Protein AF-A0A7X7UN34-F1 (afdb_monomer_lite)

Sequence (152 aa):
MRLRNLLLIMGILVIALFESKGEGTKQIMPTSGSNGELQLMPSFSQFALFDCPESDRLYIHIKTVGEKICFGFGERRDNNGSTIANVQYRLRRPDGTIVMGPASLPTSGAGWINTYDQATIGPNNLSGNSGGYTPLTHTATMVGDYYLEFNF

Structure (mmCIF, N/CA/C/O backbone):
data_AF-A0A7X7UN34-F1
#
_entry.id   AF-A0A7X7UN34-F1
#
loop_
_atom_site.group_PDB
_atom_site.id
_atom_site.type_symbol
_atom_site.label_atom_id
_atom_site.label_alt_id
_atom_site.label_comp_id
_atom_site.label_asym_id
_atom_site.label_entity_id
_atom_site.label_seq_id
_atom_site.pdbx_PDB_ins_code
_atom_site.Cartn_x
_atom_site.Cartn_y
_atom_site.Cartn_z
_atom_site.occupancy
_atom_site.B_iso_or_equiv
_atom_site.auth_seq_id
_atom_site.auth_comp_id
_atom_site.auth_asym_id
_atom_site.auth_atom_id
_atom_site.pdbx_PDB_model_num
ATOM 1 N N . MET A 1 1 ? -22.203 40.184 22.339 1.00 60.56 1 MET A N 1
ATOM 2 C CA . MET A 1 1 ? -21.135 39.182 22.569 1.00 60.56 1 MET A CA 1
ATOM 3 C C . MET A 1 1 ? -19.976 39.872 23.284 1.00 60.56 1 MET A C 1
ATOM 5 O O . MET A 1 1 ? -19.603 40.955 22.861 1.00 60.56 1 MET A O 1
ATOM 9 N N . ARG A 1 2 ? -19.477 39.345 24.414 1.00 78.44 2 ARG A N 1
ATOM 10 C CA . ARG A 1 2 ? -18.404 40.010 25.191 1.00 78.44 2 ARG A CA 1
ATOM 11 C C . ARG A 1 2 ? -17.060 39.883 24.458 1.00 78.44 2 ARG A C 1
ATOM 13 O O . ARG A 1 2 ? -16.812 38.832 23.879 1.00 78.44 2 ARG A O 1
ATOM 20 N N . LEU A 1 3 ? -16.189 40.897 24.533 1.00 76.81 3 LEU A N 1
ATOM 21 C CA . LEU A 1 3 ? -14.859 40.930 23.885 1.00 76.81 3 LEU A CA 1
ATOM 22 C C . LEU A 1 3 ? -14.032 39.655 24.143 1.00 76.81 3 LEU A C 1
ATOM 24 O O . LEU A 1 3 ? -13.414 39.110 23.236 1.00 76.81 3 LEU A O 1
ATOM 28 N N . ARG A 1 4 ? -14.126 39.106 25.359 1.00 80.50 4 ARG A N 1
ATOM 29 C CA . ARG A 1 4 ? -13.528 37.818 25.743 1.00 80.50 4 ARG A CA 1
ATOM 30 C C . ARG A 1 4 ? -13.980 36.640 24.869 1.00 80.50 4 ARG A C 1
ATOM 32 O O . ARG A 1 4 ? -13.168 35.794 24.522 1.00 80.50 4 ARG A O 1
ATOM 39 N N . ASN A 1 5 ? -15.259 36.586 24.504 1.00 78.75 5 ASN A N 1
ATOM 40 C CA . ASN A 1 5 ? -15.806 35.517 23.668 1.00 78.75 5 ASN A CA 1
ATOM 41 C C . ASN A 1 5 ? -15.354 35.677 22.207 1.00 78.75 5 ASN A C 1
ATOM 43 O O . ASN A 1 5 ? -15.202 34.681 21.513 1.00 78.75 5 ASN A O 1
ATOM 47 N N . LEU A 1 6 ? -15.113 36.912 21.751 1.00 76.50 6 LEU A N 1
ATOM 48 C CA . LEU A 1 6 ? -14.582 37.188 20.413 1.00 76.50 6 LEU A CA 1
ATOM 49 C C . LEU A 1 6 ? -13.123 36.727 20.291 1.00 76.50 6 LEU A C 1
ATOM 51 O O . LEU A 1 6 ? -12.778 36.049 19.332 1.00 76.50 6 LEU A O 1
ATOM 55 N N . LEU A 1 7 ? -12.302 37.012 21.306 1.00 82.06 7 LEU A N 1
ATOM 56 C CA . LEU A 1 7 ? -10.903 36.572 21.368 1.00 82.06 7 LEU A CA 1
ATOM 57 C C . LEU A 1 7 ? -10.771 35.040 21.421 1.00 82.06 7 LEU A C 1
ATOM 59 O O . LEU A 1 7 ? -9.908 34.477 20.756 1.00 82.06 7 LEU A O 1
ATOM 63 N N . LEU A 1 8 ? -11.662 34.362 22.153 1.00 78.00 8 LEU A N 1
ATOM 64 C CA . LEU A 1 8 ? -11.721 32.895 22.207 1.00 78.00 8 LEU A CA 1
ATOM 65 C C . LEU A 1 8 ? -12.083 32.267 20.854 1.00 78.00 8 LEU A C 1
ATOM 67 O O . LEU A 1 8 ? -11.424 31.323 20.428 1.00 78.00 8 LEU A O 1
ATOM 71 N N . ILE A 1 9 ? -13.091 32.803 20.157 1.00 81.81 9 ILE A N 1
ATOM 72 C CA . ILE A 1 9 ? -13.477 32.308 18.825 1.00 81.81 9 ILE A CA 1
ATOM 73 C C . ILE A 1 9 ? -12.363 32.562 17.806 1.00 81.81 9 ILE A C 1
ATOM 75 O O . ILE A 1 9 ? -12.066 31.686 16.999 1.00 81.81 9 ILE A O 1
ATOM 79 N N . MET A 1 10 ? -11.703 33.721 17.875 1.00 79.75 10 MET A N 1
ATOM 80 C CA . MET A 1 10 ? -10.584 34.046 16.990 1.00 79.75 10 MET A CA 1
ATOM 81 C C . MET A 1 10 ? -9.388 33.109 17.222 1.00 79.75 10 MET A C 1
ATOM 83 O O . MET A 1 10 ? -8.788 32.645 16.259 1.00 79.75 10 MET A O 1
ATOM 87 N N . GLY A 1 11 ? -9.095 32.755 18.479 1.00 77.31 11 GLY A N 1
ATOM 88 C CA . GLY A 1 11 ? -8.064 31.767 18.812 1.00 77.31 11 GLY A CA 1
ATOM 89 C C . GLY A 1 11 ? -8.366 30.367 18.264 1.00 77.31 11 GLY A C 1
ATOM 90 O O . GLY A 1 11 ? -7.478 29.724 17.712 1.00 77.31 11 GLY A O 1
ATOM 91 N N . ILE A 1 12 ? -9.623 29.917 18.343 1.00 75.88 12 ILE A N 1
ATOM 92 C CA . ILE A 1 12 ? -10.051 28.618 17.792 1.00 75.88 12 ILE A CA 1
ATOM 93 C C . ILE A 1 12 ? -9.983 28.617 16.256 1.00 75.88 12 ILE A C 1
ATOM 95 O O . ILE A 1 12 ? -9.537 27.631 15.672 1.00 75.88 12 ILE A O 1
ATOM 99 N N . LEU A 1 13 ? -10.358 29.723 15.598 1.00 75.50 13 LEU A N 1
ATOM 100 C CA . LEU A 1 13 ? -10.255 29.847 14.139 1.00 75.50 13 LEU A CA 1
ATOM 101 C C . LEU A 1 13 ? -8.802 29.781 13.655 1.00 75.50 13 LEU A C 1
ATOM 103 O O . LEU A 1 13 ? -8.540 29.136 12.650 1.00 75.50 13 LEU A O 1
ATOM 107 N N . VAL A 1 14 ? -7.863 30.411 14.368 1.00 75.88 14 VAL A N 1
ATOM 108 C CA . VAL A 1 14 ? -6.435 30.393 14.002 1.00 75.88 14 VAL A CA 1
ATOM 109 C C . VAL A 1 14 ? -5.843 28.988 14.123 1.00 75.88 14 VAL A C 1
ATOM 111 O O . VAL A 1 14 ? -5.058 28.583 13.272 1.00 75.88 14 VAL A O 1
ATOM 114 N N . ILE A 1 15 ? -6.250 28.213 15.132 1.00 66.69 15 ILE A N 1
ATOM 115 C CA . ILE A 1 15 ? -5.790 26.826 15.304 1.00 66.69 15 ILE A CA 1
ATOM 116 C C . ILE A 1 15 ? -6.349 25.917 14.196 1.00 66.69 15 ILE A C 1
ATOM 118 O O . ILE A 1 15 ? -5.651 25.020 13.732 1.00 66.69 15 ILE A O 1
ATOM 122 N N . ALA A 1 16 ? -7.567 26.185 13.714 1.00 64.56 16 ALA A N 1
ATOM 123 C CA . ALA A 1 16 ? -8.185 25.443 12.614 1.00 64.56 16 ALA A CA 1
ATOM 124 C C . ALA A 1 16 ? -7.538 25.691 11.233 1.0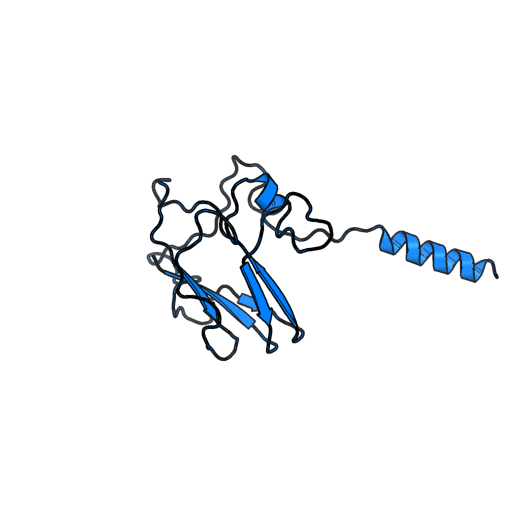0 64.56 16 ALA A C 1
ATOM 126 O O . ALA A 1 16 ? -7.865 24.983 10.285 1.00 64.56 16 ALA A O 1
ATOM 127 N N . LEU A 1 17 ? -6.632 26.672 11.106 1.00 63.84 17 LEU A N 1
ATOM 128 C CA . LEU A 1 17 ? -5.911 26.966 9.859 1.00 63.84 17 LEU A CA 1
ATOM 129 C C . LEU A 1 17 ? -4.612 26.161 9.696 1.00 63.84 17 LEU A C 1
ATOM 131 O O . LEU A 1 17 ? -4.011 26.193 8.623 1.00 63.84 17 LEU A O 1
ATOM 135 N N . PHE A 1 18 ? -4.152 25.455 10.733 1.00 58.38 18 PHE A N 1
ATOM 136 C CA . PHE A 1 18 ? -2.963 24.616 10.621 1.00 58.38 18 PHE A CA 1
ATOM 137 C C . PHE A 1 18 ? -3.334 23.262 10.014 1.00 58.38 18 PHE A C 1
ATOM 139 O O . PHE A 1 18 ? -3.876 22.384 10.684 1.00 58.38 18 PHE A O 1
ATOM 146 N N . GLU A 1 19 ? -3.014 23.083 8.733 1.00 59.66 19 GLU A N 1
ATOM 147 C CA . GLU A 1 19 ? -3.077 21.775 8.087 1.00 59.66 19 GLU A CA 1
ATOM 148 C C . GLU A 1 19 ? -2.019 20.847 8.702 1.00 59.66 19 GLU A C 1
ATOM 150 O O . GLU A 1 19 ? -0.813 21.064 8.559 1.00 59.66 19 GLU A O 1
ATOM 155 N N . SER A 1 20 ? -2.465 19.789 9.383 1.00 58.78 20 SER A N 1
ATOM 156 C CA . SER A 1 20 ? -1.601 18.657 9.714 1.00 58.78 20 SER A CA 1
ATOM 157 C C . SER A 1 20 ? -1.190 17.982 8.406 1.00 58.78 20 SER A C 1
ATOM 159 O O . SER A 1 20 ? -2.031 17.447 7.684 1.00 58.78 20 SER A O 1
ATOM 161 N N . LYS A 1 21 ? 0.102 18.037 8.073 1.00 62.81 21 LYS A N 1
ATOM 162 C CA . LYS A 1 21 ? 0.648 17.305 6.929 1.00 62.81 21 LYS A CA 1
ATOM 163 C C . LYS A 1 21 ? 1.109 15.940 7.410 1.00 62.81 21 LYS A C 1
ATOM 165 O O . LYS A 1 21 ? 1.943 15.860 8.307 1.00 62.81 21 LYS A O 1
ATOM 170 N N . GLY A 1 22 ? 0.570 14.882 6.812 1.00 60.53 22 GLY A N 1
ATOM 171 C CA . GLY A 1 22 ? 1.112 13.541 6.994 1.00 60.53 22 GLY A CA 1
ATOM 172 C C . GLY A 1 22 ? 2.553 13.460 6.483 1.00 60.53 22 GLY A C 1
ATOM 173 O O . GLY A 1 22 ? 2.919 14.127 5.508 1.00 60.53 22 GLY A O 1
ATOM 174 N N . GLU A 1 23 ? 3.371 12.649 7.145 1.00 66.88 23 GLU A N 1
ATOM 175 C CA . GLU A 1 23 ? 4.667 12.229 6.619 1.00 66.88 23 GLU A CA 1
ATOM 176 C C . GLU A 1 23 ? 4.479 11.057 5.647 1.00 66.88 23 GLU A C 1
ATOM 178 O O . GLU A 1 23 ? 3.565 10.248 5.802 1.00 66.88 23 GLU A O 1
ATOM 183 N N . GLY A 1 24 ? 5.298 10.986 4.600 1.00 75.19 24 GLY A N 1
ATOM 184 C CA . GLY A 1 24 ? 5.158 9.974 3.560 1.00 75.19 24 GLY A CA 1
ATOM 185 C C . GLY A 1 24 ? 6.118 10.198 2.398 1.00 75.19 24 GLY A C 1
ATOM 186 O O . GLY A 1 24 ? 7.272 10.585 2.586 1.00 75.19 24 GLY A O 1
ATOM 187 N N . THR A 1 25 ? 5.643 9.964 1.173 1.00 80.75 25 THR A N 1
ATOM 188 C CA . THR A 1 25 ? 6.471 9.999 -0.043 1.00 80.75 25 THR A CA 1
ATOM 189 C C . THR A 1 25 ? 7.284 11.286 -0.183 1.00 80.75 25 THR A C 1
ATOM 191 O O . THR A 1 25 ? 8.441 11.208 -0.562 1.00 80.75 25 THR A O 1
ATOM 194 N N . LYS A 1 26 ? 6.746 12.453 0.199 1.00 82.81 26 LYS A N 1
ATOM 195 C CA . LYS A 1 26 ? 7.468 13.738 0.108 1.00 82.81 26 LYS A CA 1
ATOM 196 C C . LYS A 1 26 ? 8.727 13.805 0.984 1.00 82.81 26 LYS A C 1
ATOM 198 O O . LYS A 1 26 ? 9.639 14.560 0.665 1.00 82.81 26 LYS A O 1
ATOM 203 N N . GLN A 1 27 ? 8.769 13.065 2.089 1.00 85.50 27 GLN A N 1
ATOM 204 C CA . GLN A 1 27 ? 9.893 13.044 3.024 1.00 85.50 27 GLN A CA 1
ATOM 205 C C . GLN A 1 27 ? 10.926 11.980 2.631 1.00 85.50 27 GLN A C 1
ATOM 207 O O . GLN A 1 27 ? 12.122 12.228 2.740 1.00 85.50 27 GLN A O 1
ATOM 212 N N . ILE A 1 28 ? 10.468 10.816 2.156 1.00 84.12 28 ILE A N 1
ATOM 213 C CA . ILE A 1 28 ? 11.330 9.663 1.832 1.00 84.12 28 ILE A CA 1
ATOM 214 C C . ILE A 1 28 ? 11.856 9.733 0.388 1.00 84.12 28 ILE A C 1
ATOM 216 O O . ILE A 1 28 ? 12.991 9.354 0.113 1.00 84.12 28 ILE A O 1
ATOM 220 N N . MET A 1 29 ? 11.050 10.255 -0.534 1.00 88.88 29 MET A N 1
ATOM 221 C CA . MET A 1 29 ? 11.366 10.432 -1.950 1.00 88.88 29 MET A CA 1
ATOM 222 C C . MET A 1 29 ? 11.055 11.889 -2.351 1.00 88.88 29 MET A C 1
ATOM 224 O O . MET A 1 29 ? 10.010 12.139 -2.937 1.00 88.88 29 MET A O 1
ATOM 228 N N . PRO A 1 30 ? 11.911 12.881 -2.027 1.00 87.50 30 PRO A N 1
ATOM 229 C CA . PRO A 1 30 ? 11.579 14.310 -2.175 1.00 87.50 30 PRO A CA 1
ATOM 230 C C . PRO A 1 30 ? 11.290 14.781 -3.606 1.00 87.50 30 PRO A C 1
ATOM 232 O O . PRO A 1 30 ? 10.622 15.798 -3.817 1.00 87.50 30 PRO A O 1
ATOM 235 N N . THR A 1 31 ? 11.803 14.059 -4.597 1.00 89.44 31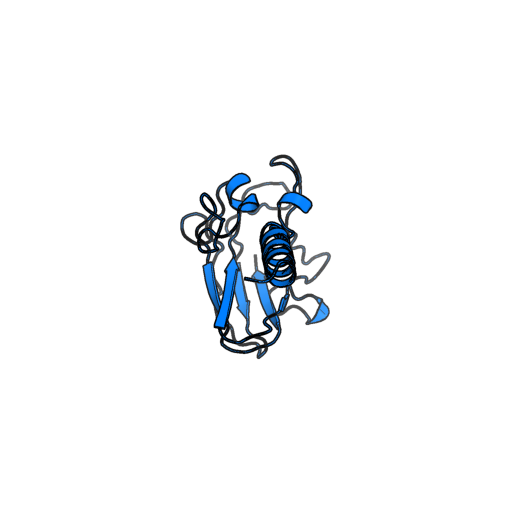 THR A N 1
ATOM 236 C CA . THR A 1 31 ? 11.575 14.306 -6.023 1.00 89.44 31 THR A CA 1
ATOM 237 C C . THR A 1 31 ? 11.307 12.989 -6.741 1.00 89.44 31 THR A C 1
ATOM 239 O O . THR A 1 31 ? 11.700 11.930 -6.256 1.00 89.44 31 THR A O 1
ATOM 242 N N . SER A 1 32 ? 10.735 13.046 -7.946 1.00 87.44 32 SER A N 1
ATOM 243 C CA . SER A 1 32 ? 10.540 11.860 -8.795 1.00 87.44 32 SER A CA 1
ATOM 244 C C . SER A 1 32 ? 11.841 11.156 -9.210 1.00 87.44 32 SER A C 1
ATOM 246 O O . SER A 1 3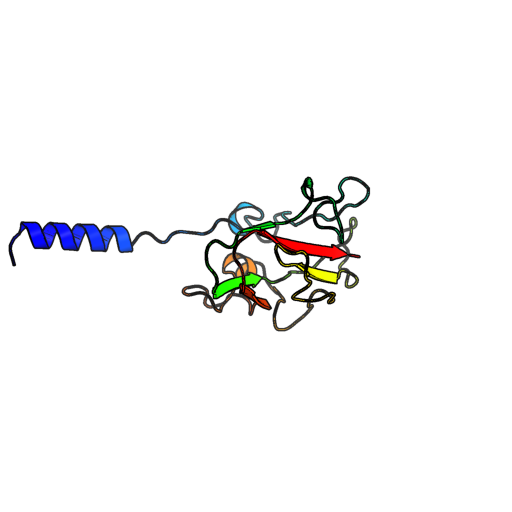2 ? 11.788 10.025 -9.679 1.00 87.44 32 SER A O 1
ATOM 248 N N . GLY A 1 33 ? 12.998 11.811 -9.056 1.00 86.44 33 GLY A N 1
ATOM 249 C CA . GLY A 1 33 ? 14.322 11.228 -9.298 1.00 86.44 33 GLY A CA 1
ATOM 250 C C . GLY A 1 33 ? 15.026 10.720 -8.036 1.00 86.44 33 GLY A C 1
ATOM 251 O O . GLY A 1 33 ? 16.185 10.321 -8.112 1.00 86.44 33 GLY A O 1
ATOM 252 N N . SER A 1 34 ? 14.377 10.787 -6.872 1.00 87.56 34 SER A N 1
ATOM 253 C CA . SER A 1 34 ? 14.916 10.241 -5.624 1.00 87.56 34 SER A CA 1
ATOM 254 C C . SER A 1 34 ? 14.641 8.735 -5.541 1.00 87.56 34 SER A C 1
ATOM 256 O O . SER A 1 34 ? 13.625 8.263 -6.039 1.00 87.56 34 SER A O 1
ATOM 258 N N . ASN A 1 35 ? 15.521 7.984 -4.877 1.00 81.00 35 ASN A N 1
ATOM 259 C CA . ASN A 1 35 ? 15.391 6.532 -4.725 1.00 81.00 35 ASN A CA 1
ATOM 260 C C . ASN A 1 35 ? 14.903 6.211 -3.307 1.00 81.00 35 ASN A C 1
ATOM 262 O O . ASN A 1 35 ? 15.711 6.019 -2.400 1.00 81.00 35 ASN A O 1
ATOM 266 N N . GLY A 1 36 ? 13.582 6.218 -3.115 1.00 85.44 36 GLY A N 1
ATOM 267 C CA . GLY A 1 36 ? 12.931 5.921 -1.837 1.00 85.44 36 GLY A CA 1
ATOM 268 C C . GLY A 1 36 ? 11.782 4.939 -2.032 1.00 85.44 36 GLY A C 1
ATOM 269 O O . GLY A 1 36 ? 10.670 5.347 -2.358 1.00 85.44 36 GLY A O 1
ATOM 270 N N . GLU A 1 37 ? 12.055 3.651 -1.837 1.00 87.38 37 GLU A N 1
ATOM 271 C CA . GLU A 1 37 ? 11.104 2.558 -2.066 1.00 87.38 37 GLU A CA 1
ATOM 272 C C . GLU A 1 37 ? 11.112 1.571 -0.887 1.00 87.38 37 GLU A C 1
ATOM 274 O O . GLU A 1 37 ? 12.104 1.440 -0.167 1.00 87.38 37 GLU A O 1
ATOM 279 N N . LEU A 1 38 ? 9.995 0.863 -0.689 1.00 90.69 38 LEU A N 1
ATOM 280 C CA . LEU A 1 38 ? 9.936 -0.268 0.236 1.00 90.69 38 LEU A CA 1
ATOM 281 C C . LEU A 1 38 ? 10.741 -1.428 -0.360 1.00 90.69 38 LEU A C 1
ATOM 283 O O . LEU A 1 38 ? 10.393 -1.933 -1.426 1.00 90.69 38 LEU A O 1
ATOM 287 N N . GLN A 1 39 ? 11.788 -1.874 0.330 1.00 91.56 39 GLN A N 1
ATOM 288 C CA . GLN A 1 39 ? 12.608 -2.987 -0.135 1.00 91.56 39 GLN A CA 1
ATOM 289 C C . GLN A 1 39 ? 12.147 -4.309 0.484 1.00 91.56 39 GLN A C 1
ATOM 291 O O . GLN A 1 39 ? 12.040 -4.429 1.703 1.00 91.56 39 GLN A O 1
ATOM 296 N N . LEU A 1 40 ? 11.951 -5.321 -0.362 1.00 93.25 40 LEU A N 1
ATOM 297 C CA . LEU A 1 40 ? 11.742 -6.706 0.055 1.00 93.25 40 LEU A CA 1
ATOM 298 C C . LEU A 1 40 ? 12.980 -7.522 -0.336 1.00 93.25 40 LEU A C 1
ATOM 300 O O . LEU A 1 40 ? 13.280 -7.669 -1.520 1.00 93.25 40 LEU A O 1
ATOM 304 N N . MET A 1 41 ? 13.729 -8.025 0.648 1.00 92.38 41 MET A N 1
ATOM 305 C CA . MET A 1 41 ? 15.002 -8.720 0.411 1.00 92.38 41 MET A CA 1
ATOM 306 C C . MET A 1 41 ? 15.187 -9.894 1.388 1.00 92.38 41 MET A C 1
ATOM 308 O O . MET A 1 41 ? 15.856 -9.734 2.410 1.00 92.38 41 MET A O 1
ATOM 312 N N . PRO A 1 42 ? 14.647 -11.089 1.067 1.00 91.12 42 PRO A N 1
ATOM 313 C CA . PRO A 1 42 ? 14.695 -12.275 1.925 1.00 91.12 42 PRO A CA 1
ATOM 314 C C . PRO A 1 42 ? 16.107 -12.718 2.327 1.00 91.12 42 PRO A C 1
ATOM 316 O O . PRO A 1 42 ? 16.279 -13.350 3.363 1.00 91.12 42 PRO A O 1
ATOM 319 N N . SER A 1 43 ? 17.127 -12.382 1.528 1.00 93.00 43 SER A N 1
ATOM 320 C CA . SER A 1 43 ? 18.536 -12.658 1.841 1.00 93.00 43 SER A CA 1
ATOM 321 C C . SER A 1 43 ? 19.115 -11.771 2.949 1.00 93.00 43 SER A C 1
ATOM 323 O O . SER A 1 43 ? 20.216 -12.040 3.420 1.00 93.00 43 SER A O 1
ATOM 325 N N . PHE A 1 44 ? 18.409 -10.709 3.341 1.00 91.50 44 PHE A N 1
ATOM 326 C CA . PHE A 1 44 ? 18.838 -9.744 4.354 1.00 91.50 44 PHE A CA 1
ATOM 327 C C . PHE A 1 44 ? 17.844 -9.627 5.512 1.00 91.50 44 PHE A C 1
ATOM 329 O O . PHE A 1 44 ? 18.254 -9.518 6.663 1.00 91.50 44 PHE A O 1
ATOM 336 N N . SER A 1 45 ? 16.542 -9.653 5.223 1.00 94.75 45 SER A N 1
ATOM 337 C CA . SER A 1 45 ? 15.482 -9.509 6.219 1.00 94.75 45 SER A CA 1
ATOM 338 C C . SER A 1 45 ? 14.214 -10.241 5.781 1.00 94.75 45 SER A C 1
ATOM 340 O O . SER A 1 45 ? 13.936 -10.367 4.588 1.00 94.75 45 SER A O 1
ATOM 342 N N . GLN A 1 46 ? 13.418 -10.696 6.751 1.00 96.88 46 GLN A N 1
ATOM 343 C CA . GLN A 1 46 ? 12.079 -11.233 6.502 1.00 96.88 46 GLN A CA 1
ATOM 344 C C . GLN A 1 46 ? 11.014 -10.123 6.473 1.00 96.88 46 GLN A C 1
ATOM 346 O O . GLN A 1 46 ? 9.823 -10.426 6.428 1.00 96.88 46 GLN A O 1
ATOM 351 N N . PHE A 1 47 ? 11.427 -8.849 6.504 1.00 97.81 47 PHE A N 1
ATOM 352 C CA . PHE A 1 47 ? 10.534 -7.707 6.641 1.00 97.81 47 PHE A CA 1
ATOM 353 C C . PHE A 1 47 ? 9.379 -7.726 5.636 1.00 97.81 47 PHE A C 1
ATOM 355 O O . PHE A 1 47 ? 9.580 -7.775 4.422 1.00 97.81 47 PHE A O 1
ATOM 362 N N . ALA A 1 48 ? 8.164 -7.677 6.183 1.00 97.94 48 ALA A N 1
ATOM 363 C CA . ALA A 1 48 ? 6.890 -7.672 5.482 1.00 97.94 48 ALA A CA 1
ATOM 364 C C . ALA A 1 48 ? 6.681 -8.845 4.509 1.00 97.94 48 ALA A C 1
ATOM 366 O O . ALA A 1 48 ? 5.803 -8.763 3.653 1.00 97.94 48 ALA A O 1
ATOM 367 N N . LEU A 1 49 ? 7.438 -9.940 4.614 1.00 98.25 49 LEU A N 1
ATOM 368 C CA . LEU A 1 49 ? 7.167 -11.145 3.831 1.00 98.25 49 LEU A CA 1
ATOM 369 C C . LEU A 1 49 ? 5.968 -11.908 4.403 1.00 98.25 49 LEU A C 1
ATOM 371 O O . LEU A 1 49 ? 5.625 -11.769 5.579 1.00 98.25 49 LEU A O 1
ATOM 375 N N . PHE A 1 50 ? 5.332 -12.732 3.571 1.00 98.06 50 PHE A N 1
ATOM 376 C CA . PHE A 1 50 ? 4.280 -13.639 4.028 1.00 98.06 50 PHE A CA 1
ATOM 377 C C . PHE A 1 50 ? 4.781 -14.499 5.191 1.00 98.06 50 PHE A C 1
ATOM 379 O O . PHE A 1 50 ? 5.792 -15.188 5.078 1.00 98.06 50 PHE A O 1
ATOM 386 N N . ASP A 1 51 ? 4.027 -14.465 6.290 1.00 97.19 51 ASP A N 1
ATOM 387 C CA . ASP A 1 51 ? 4.237 -15.276 7.489 1.00 97.19 51 ASP A CA 1
ATOM 388 C C . ASP A 1 51 ? 5.576 -14.980 8.192 1.00 97.19 51 ASP A C 1
ATOM 390 O O . ASP A 1 51 ? 6.097 -15.811 8.937 1.00 97.19 51 ASP A O 1
ATOM 394 N N . CYS A 1 52 ? 6.113 -13.769 7.992 1.00 97.62 52 CYS A N 1
ATOM 395 C CA . CYS A 1 52 ? 7.298 -13.298 8.698 1.00 97.62 52 CYS A CA 1
ATOM 396 C C . CYS A 1 52 ? 7.084 -13.229 10.229 1.00 97.62 52 CYS A C 1
ATOM 398 O O . CYS A 1 52 ? 5.946 -13.093 10.709 1.00 97.62 52 CYS A O 1
ATOM 400 N N . PRO A 1 53 ? 8.174 -13.307 11.021 1.00 97.19 53 PRO A N 1
ATOM 401 C CA . PRO A 1 53 ? 8.116 -13.127 12.470 1.00 97.19 53 PRO A CA 1
ATOM 402 C C . PRO A 1 53 ? 7.480 -11.793 12.868 1.00 97.19 53 PRO A C 1
ATOM 404 O O . PRO A 1 53 ? 7.542 -10.812 12.133 1.00 97.19 53 PRO A O 1
ATOM 407 N N . GLU A 1 54 ? 6.913 -11.721 14.073 1.00 97.19 54 GLU A N 1
ATOM 408 C CA . GLU A 1 54 ? 6.188 -10.525 14.531 1.00 97.19 54 GLU A CA 1
ATOM 409 C C . GLU A 1 54 ? 7.045 -9.254 14.558 1.00 97.19 54 GLU A C 1
ATOM 411 O O . GLU A 1 54 ? 6.516 -8.160 14.367 1.00 97.19 54 GLU A O 1
ATOM 416 N N . SER A 1 55 ? 8.356 -9.394 14.777 1.00 96.75 55 SER A N 1
ATOM 417 C CA . SER A 1 55 ? 9.329 -8.295 14.762 1.00 96.75 55 SER A CA 1
ATOM 418 C C . SER A 1 55 ? 9.522 -7.668 13.382 1.00 96.75 55 SER A C 1
ATOM 420 O O . SER A 1 55 ? 9.985 -6.535 13.289 1.00 96.75 55 SER A O 1
ATOM 422 N N . ASP A 1 56 ? 9.157 -8.396 12.327 1.00 97.56 56 ASP A N 1
ATOM 423 C CA . ASP A 1 56 ? 9.475 -8.077 10.939 1.00 97.56 56 ASP A CA 1
ATOM 424 C C . ASP A 1 56 ? 8.212 -7.657 10.164 1.00 97.56 56 ASP A C 1
ATOM 426 O O . ASP A 1 56 ? 8.254 -7.439 8.957 1.00 97.56 56 ASP A O 1
ATOM 430 N N . ARG A 1 57 ? 7.062 -7.513 10.831 1.00 98.31 57 ARG A N 1
ATOM 431 C CA . ARG A 1 57 ? 5.802 -7.137 10.177 1.00 98.31 57 ARG A CA 1
ATOM 432 C C . ARG A 1 57 ? 5.730 -5.634 9.890 1.00 98.31 57 ARG A C 1
ATOM 434 O O . ARG A 1 57 ? 6.116 -4.800 10.706 1.00 98.31 57 ARG A O 1
ATOM 441 N N . LEU A 1 58 ? 5.131 -5.283 8.750 1.00 97.88 58 LEU A N 1
ATOM 442 C CA . LEU A 1 58 ? 4.724 -3.912 8.441 1.00 97.88 58 LEU A CA 1
ATOM 443 C C . LEU A 1 58 ? 3.346 -3.634 9.053 1.00 97.88 58 LEU A C 1
ATOM 445 O O . LEU A 1 58 ? 2.315 -3.965 8.461 1.00 97.88 58 LEU A O 1
ATOM 449 N N . TYR A 1 59 ? 3.337 -3.043 10.247 1.00 98.31 59 TYR A N 1
ATOM 450 C CA . TYR A 1 59 ? 2.116 -2.780 11.006 1.00 98.31 59 TYR A CA 1
ATOM 451 C C . TYR A 1 59 ? 1.378 -1.503 10.586 1.00 98.31 59 TYR A C 1
ATOM 453 O O . TYR A 1 59 ? 1.970 -0.493 10.208 1.00 98.31 59 TYR A O 1
ATOM 461 N N . ILE A 1 60 ? 0.056 -1.552 10.733 1.00 98.12 60 ILE A N 1
ATOM 462 C CA . ILE A 1 60 ? -0.888 -0.446 10.602 1.00 98.12 60 ILE A CA 1
ATOM 463 C C . ILE A 1 60 ? -1.751 -0.456 11.864 1.00 98.12 60 ILE A C 1
ATOM 465 O O . ILE A 1 60 ? -2.608 -1.326 12.037 1.00 98.12 60 ILE A O 1
ATOM 469 N N . HIS A 1 61 ? -1.509 0.505 12.750 1.00 98.06 61 HIS A N 1
ATOM 470 C CA . HIS A 1 61 ? -2.202 0.579 14.031 1.00 98.06 61 HIS A CA 1
ATOM 471 C C . HIS A 1 61 ? -3.601 1.182 13.880 1.00 98.06 61 HIS A C 1
ATOM 473 O O . HIS A 1 61 ? -3.742 2.314 13.413 1.00 98.06 61 HIS A O 1
ATOM 479 N N . ILE A 1 62 ? -4.621 0.444 14.322 1.00 98.19 62 ILE A N 1
ATOM 480 C CA . ILE A 1 62 ? -6.014 0.894 14.360 1.00 98.19 62 ILE A CA 1
ATOM 481 C C . ILE A 1 62 ? -6.432 1.147 15.801 1.00 98.19 62 ILE A C 1
ATOM 483 O O . ILE A 1 62 ? -6.475 0.228 16.628 1.00 98.19 62 ILE A O 1
ATOM 487 N N . LYS A 1 63 ? -6.818 2.391 16.084 1.00 97.75 63 LYS A N 1
ATOM 488 C CA . LYS A 1 63 ? -7.244 2.812 17.423 1.00 97.75 63 LYS A CA 1
ATOM 489 C C . LYS A 1 63 ? -8.744 2.637 17.628 1.00 97.75 63 LYS A C 1
ATOM 491 O O . LYS A 1 63 ? -9.178 2.338 18.740 1.00 97.75 63 LYS A O 1
ATOM 496 N N . THR A 1 64 ? -9.529 2.807 16.564 1.00 97.88 64 THR A N 1
ATOM 497 C CA . THR A 1 64 ? -10.995 2.763 16.622 1.00 97.88 64 THR A CA 1
ATOM 498 C C . THR A 1 64 ? -11.564 1.898 15.503 1.00 97.88 64 THR A C 1
ATOM 500 O O . THR A 1 64 ? -11.187 2.027 14.340 1.00 97.88 64 THR A O 1
ATOM 503 N N . VAL A 1 65 ? -12.530 1.037 15.837 1.00 98.12 65 VAL A N 1
ATOM 504 C CA . VAL A 1 65 ? -13.309 0.301 14.828 1.00 98.12 65 VAL A CA 1
ATOM 505 C C . VAL A 1 65 ? -14.000 1.290 13.886 1.00 98.12 65 VAL A C 1
ATOM 507 O O . VAL A 1 65 ? -14.572 2.283 14.331 1.00 98.12 65 VAL A O 1
ATOM 510 N N . GLY A 1 66 ? -13.961 1.006 12.5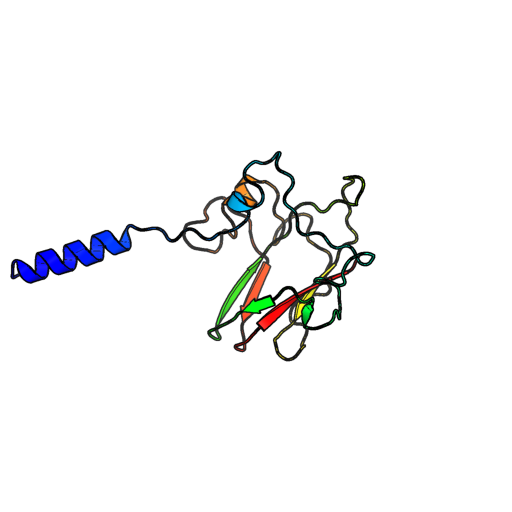85 1.00 97.56 66 GLY A N 1
ATOM 511 C CA . GLY A 1 66 ? -14.500 1.873 11.538 1.00 97.56 66 GLY A CA 1
ATOM 512 C C . GLY A 1 66 ? -13.466 2.789 10.876 1.00 97.56 66 GLY A C 1
ATOM 513 O O . GLY A 1 66 ? -13.779 3.382 9.842 1.00 97.56 66 GLY A O 1
ATOM 514 N N . GLU A 1 67 ? -12.239 2.880 11.403 1.00 97.50 67 GLU A N 1
ATOM 515 C CA . GLU A 1 67 ? -11.122 3.514 10.693 1.00 97.50 67 GLU A CA 1
ATOM 516 C C . GLU A 1 67 ? -10.900 2.842 9.327 1.00 97.50 67 GLU A C 1
ATOM 518 O O . GLU A 1 67 ? -11.081 1.631 9.162 1.00 97.50 67 GLU A O 1
ATOM 523 N N . LYS A 1 68 ? -10.535 3.638 8.317 1.00 96.12 68 LYS A N 1
ATOM 524 C CA . LYS A 1 68 ? -10.313 3.154 6.951 1.00 96.12 68 LYS A CA 1
ATOM 525 C C . LYS A 1 68 ? -8.825 3.077 6.652 1.00 96.12 68 LYS A C 1
ATOM 527 O O . LYS A 1 68 ? -8.146 4.098 6.611 1.00 96.12 68 LYS A O 1
ATOM 532 N N . ILE A 1 69 ? -8.353 1.875 6.347 1.00 97.44 69 ILE A N 1
ATOM 533 C CA . ILE A 1 69 ? -7.022 1.640 5.792 1.00 97.44 69 ILE A CA 1
ATOM 534 C C . ILE A 1 69 ? -7.115 1.894 4.285 1.00 97.44 69 ILE A C 1
ATOM 536 O O . ILE A 1 69 ? -7.772 1.126 3.580 1.00 97.44 69 ILE A O 1
ATOM 540 N N . CYS A 1 70 ? -6.486 2.968 3.803 1.00 97.06 70 CYS A N 1
ATOM 541 C CA . CYS A 1 70 ? -6.427 3.326 2.382 1.00 97.06 70 CYS A CA 1
ATOM 542 C C . CYS A 1 70 ? -4.983 3.210 1.885 1.00 97.06 70 CYS A C 1
ATOM 544 O O . CYS A 1 70 ? -4.104 3.878 2.423 1.00 97.06 70 CYS A O 1
ATOM 546 N N . PHE A 1 71 ? -4.733 2.387 0.867 1.00 96.25 71 PHE A N 1
ATOM 547 C CA . PHE A 1 71 ? -3.382 2.155 0.348 1.00 96.25 71 PHE A CA 1
ATOM 548 C C . PHE A 1 71 ? -3.376 1.906 -1.161 1.00 96.25 71 PHE A C 1
ATOM 550 O O . PHE A 1 71 ? -4.404 1.620 -1.778 1.00 96.25 71 PHE A O 1
ATOM 557 N N . GLY A 1 72 ? -2.200 2.034 -1.760 1.00 96.31 72 GLY A N 1
ATOM 558 C CA . GLY A 1 72 ? -1.946 1.759 -3.166 1.00 96.31 72 GLY A CA 1
ATOM 559 C C . GLY A 1 72 ? -0.474 1.441 -3.378 1.00 96.31 72 GLY A C 1
ATOM 560 O O . GLY A 1 72 ? 0.346 1.607 -2.475 1.00 96.31 72 GLY A O 1
ATOM 561 N N . PHE A 1 73 ? -0.154 0.981 -4.578 1.00 95.94 73 PHE A N 1
ATOM 562 C CA . PHE A 1 73 ? 1.171 0.533 -4.962 1.00 95.94 73 PHE A CA 1
ATOM 563 C C . PHE A 1 73 ? 1.581 1.210 -6.263 1.00 95.94 73 PHE A C 1
ATOM 565 O O . PHE A 1 73 ? 0.782 1.320 -7.197 1.00 95.94 73 PHE A O 1
ATOM 572 N N . GLY A 1 74 ? 2.823 1.681 -6.295 1.00 93.25 74 GLY A N 1
ATOM 573 C CA . GLY A 1 74 ? 3.458 2.151 -7.516 1.00 93.25 74 GLY A CA 1
ATOM 574 C C . GLY A 1 74 ? 4.101 1.009 -8.293 1.00 93.25 74 GLY A C 1
ATOM 575 O O . GLY A 1 74 ? 3.898 -0.178 -8.013 1.00 93.25 74 GLY A O 1
ATOM 576 N N . GLU A 1 75 ? 4.903 1.392 -9.275 1.00 91.94 75 GLU A N 1
ATOM 577 C CA . GLU A 1 75 ? 5.720 0.459 -10.032 1.00 91.94 75 GLU A CA 1
ATOM 578 C C . GLU A 1 75 ? 6.704 -0.266 -9.111 1.00 91.94 75 GLU A C 1
ATOM 580 O O . GLU A 1 75 ? 7.295 0.340 -8.221 1.00 91.94 75 GLU A O 1
ATOM 585 N N . ARG A 1 76 ? 6.852 -1.576 -9.311 1.00 92.88 76 ARG A N 1
ATOM 586 C CA . ARG A 1 76 ? 7.805 -2.396 -8.563 1.00 92.88 76 ARG A CA 1
ATOM 587 C C . ARG A 1 76 ? 8.937 -2.821 -9.480 1.00 92.88 76 ARG A C 1
ATOM 589 O O . ARG A 1 76 ? 8.701 -3.134 -10.651 1.00 92.88 76 ARG A O 1
ATOM 596 N N . ARG A 1 77 ? 10.147 -2.838 -8.936 1.00 93.00 77 ARG A N 1
ATOM 597 C CA . ARG A 1 77 ? 11.375 -3.126 -9.673 1.00 93.00 77 ARG A CA 1
ATOM 598 C C . ARG A 1 77 ? 12.143 -4.256 -9.005 1.00 93.00 77 ARG A C 1
ATOM 600 O O . ARG A 1 77 ? 12.060 -4.430 -7.791 1.00 93.00 77 ARG A O 1
ATOM 607 N N . ASP A 1 78 ? 12.867 -5.032 -9.800 1.00 92.06 78 ASP A N 1
ATOM 608 C CA . ASP A 1 78 ? 13.872 -5.950 -9.275 1.00 92.06 78 ASP A CA 1
ATOM 609 C C . ASP A 1 78 ? 15.153 -5.200 -8.863 1.00 92.06 78 ASP A C 1
ATOM 611 O O . ASP A 1 78 ? 15.286 -3.986 -9.037 1.00 92.06 78 ASP A O 1
ATOM 615 N N . ASN A 1 79 ? 16.137 -5.937 -8.341 1.00 86.75 79 ASN A N 1
ATOM 616 C CA . ASN A 1 79 ? 17.422 -5.370 -7.922 1.00 86.75 79 ASN A CA 1
ATOM 617 C C . ASN A 1 79 ? 18.246 -4.766 -9.082 1.00 86.75 79 ASN A C 1
ATOM 619 O O . ASN A 1 79 ? 19.216 -4.054 -8.839 1.00 86.75 79 ASN A O 1
ATOM 623 N N . ASN A 1 80 ? 17.877 -5.042 -10.336 1.00 89.50 80 ASN A N 1
ATOM 624 C CA . ASN A 1 80 ? 18.507 -4.477 -11.529 1.00 89.50 80 ASN A CA 1
ATOM 625 C C . ASN A 1 80 ? 17.731 -3.262 -12.074 1.00 89.50 80 ASN A C 1
ATOM 627 O O . ASN A 1 80 ? 18.102 -2.718 -13.114 1.00 89.50 80 ASN A O 1
ATOM 631 N N . GLY A 1 81 ? 16.653 -2.840 -11.403 1.00 88.31 81 GLY A N 1
ATOM 632 C CA . GLY A 1 81 ? 15.795 -1.730 -11.819 1.00 88.31 81 GLY A CA 1
ATOM 633 C C . GLY A 1 81 ? 14.754 -2.093 -12.882 1.00 88.31 81 GLY A C 1
ATOM 634 O O . GLY A 1 81 ? 14.069 -1.199 -13.378 1.00 88.31 81 GLY A O 1
ATOM 635 N N . SER A 1 82 ? 14.609 -3.373 -13.235 1.00 93.06 82 SER A N 1
ATOM 636 C CA . SER A 1 82 ? 13.624 -3.824 -14.223 1.00 93.06 82 SER A CA 1
ATOM 637 C C . SER A 1 82 ? 12.239 -3.917 -13.602 1.00 93.06 82 SER A C 1
ATOM 639 O O . SER A 1 82 ? 12.082 -4.464 -12.513 1.00 93.06 82 SER A O 1
ATOM 641 N N . THR A 1 83 ? 11.222 -3.427 -14.307 1.00 92.44 83 THR A N 1
ATOM 642 C CA . THR A 1 83 ? 9.826 -3.543 -13.875 1.00 92.44 83 THR A CA 1
ATOM 643 C C . THR A 1 83 ? 9.402 -5.006 -13.776 1.00 92.44 83 THR A C 1
ATOM 645 O O . THR A 1 83 ? 9.596 -5.783 -14.712 1.00 92.44 83 THR A O 1
ATOM 648 N N . ILE A 1 84 ? 8.768 -5.374 -12.661 1.00 93.25 84 ILE A N 1
ATOM 649 C CA . ILE A 1 84 ? 8.288 -6.738 -12.407 1.00 93.25 84 ILE A CA 1
ATOM 650 C C . ILE A 1 84 ? 6.788 -6.773 -12.101 1.00 93.25 84 ILE A C 1
ATOM 652 O O . ILE A 1 84 ? 6.191 -5.791 -11.667 1.00 93.25 84 ILE A O 1
ATOM 656 N N . ALA A 1 85 ? 6.147 -7.926 -12.303 1.00 89.12 85 ALA A N 1
ATOM 657 C CA . ALA A 1 85 ? 4.705 -8.095 -12.087 1.00 89.12 85 ALA A CA 1
ATOM 658 C C . ALA A 1 85 ? 4.341 -9.174 -11.050 1.00 89.12 85 ALA A C 1
ATOM 660 O O . ALA A 1 85 ? 3.194 -9.214 -10.610 1.00 89.12 85 ALA A O 1
ATOM 661 N N . ASN A 1 86 ? 5.297 -9.997 -10.620 1.00 90.12 86 ASN A N 1
ATOM 662 C CA . ASN A 1 86 ? 5.100 -11.198 -9.796 1.00 90.12 86 ASN A CA 1
ATOM 663 C C . ASN A 1 86 ? 4.941 -10.948 -8.287 1.00 90.12 86 ASN A C 1
ATOM 665 O O . ASN A 1 86 ? 4.857 -11.907 -7.532 1.00 90.12 86 ASN A O 1
ATOM 669 N N . VAL A 1 87 ? 4.846 -9.694 -7.839 1.00 95.56 87 VAL A N 1
ATOM 670 C CA . VAL A 1 87 ? 4.638 -9.386 -6.419 1.00 95.56 87 VAL A CA 1
ATOM 671 C C . VAL A 1 87 ? 3.151 -9.481 -6.065 1.00 95.56 87 VAL A C 1
ATOM 673 O O . VAL A 1 87 ? 2.289 -8.912 -6.748 1.00 95.56 87 VAL A O 1
ATOM 676 N N . GLN A 1 88 ? 2.849 -10.176 -4.974 1.00 97.56 88 GLN A N 1
ATOM 677 C CA . GLN A 1 88 ? 1.534 -10.269 -4.349 1.00 97.56 88 GLN A CA 1
ATOM 678 C C . GLN A 1 88 ? 1.524 -9.544 -3.006 1.00 97.56 88 GLN A C 1
ATOM 680 O O . GLN A 1 88 ? 2.553 -9.461 -2.342 1.00 97.56 88 GLN A O 1
ATOM 685 N N . TYR A 1 89 ? 0.350 -9.070 -2.592 1.00 98.44 89 TYR A N 1
ATOM 686 C CA . TYR A 1 89 ? 0.108 -8.541 -1.255 1.00 98.44 89 TYR A CA 1
ATOM 687 C C . TYR A 1 89 ? -1.033 -9.291 -0.565 1.00 98.44 89 TYR A C 1
ATOM 689 O O . TYR A 1 89 ? -1.927 -9.839 -1.220 1.00 98.44 89 TYR A O 1
ATOM 697 N N . ARG A 1 90 ? -1.045 -9.254 0.767 1.00 98.69 90 ARG A N 1
ATOM 698 C CA . ARG A 1 90 ? -2.238 -9.528 1.576 1.00 98.69 90 ARG A CA 1
ATOM 699 C C . ARG A 1 90 ? -2.268 -8.624 2.803 1.00 98.69 90 ARG A C 1
ATOM 701 O O . ARG A 1 90 ? -1.225 -8.195 3.284 1.00 98.69 90 ARG A O 1
ATOM 708 N N . LEU A 1 91 ? -3.468 -8.341 3.298 1.00 98.75 91 LEU A N 1
ATOM 709 C CA . LEU A 1 91 ? -3.692 -7.619 4.549 1.00 98.75 91 LEU A CA 1
ATOM 710 C C . LEU A 1 91 ? -4.242 -8.598 5.582 1.00 98.75 91 LEU A C 1
ATOM 712 O O . LEU A 1 91 ? -5.268 -9.245 5.334 1.00 98.75 91 LEU A O 1
ATOM 716 N N . ARG A 1 92 ? -3.593 -8.673 6.742 1.00 98.62 92 ARG A N 1
ATOM 717 C CA . ARG A 1 92 ? -4.071 -9.439 7.892 1.00 98.62 92 ARG A CA 1
ATOM 718 C C . ARG A 1 92 ? -4.574 -8.529 9.003 1.00 98.62 92 ARG A C 1
ATOM 720 O O . ARG A 1 92 ? -4.127 -7.395 9.174 1.00 98.62 92 ARG A O 1
ATOM 727 N N . ARG A 1 93 ? -5.540 -9.061 9.742 1.00 97.62 93 ARG A N 1
ATOM 728 C CA . ARG A 1 93 ? -6.065 -8.503 10.987 1.00 97.62 93 ARG A CA 1
ATOM 729 C C . ARG A 1 93 ? -5.133 -8.814 12.162 1.00 97.62 93 ARG A C 1
ATOM 731 O O . ARG A 1 93 ? -4.337 -9.749 12.063 1.00 97.62 93 ARG A O 1
ATOM 738 N N . PRO A 1 94 ? -5.320 -8.127 13.302 1.00 98.25 94 PRO A N 1
ATOM 739 C CA . PRO A 1 94 ? -4.611 -8.439 14.543 1.00 98.25 94 PRO A CA 1
ATOM 740 C C . PRO A 1 94 ? -4.753 -9.899 15.002 1.00 98.25 94 PRO A C 1
ATOM 742 O O . PRO A 1 94 ? -3.831 -10.450 15.588 1.00 98.25 94 PRO A O 1
ATOM 745 N N . ASP A 1 95 ? -5.884 -10.552 14.711 1.00 97.69 95 ASP A N 1
ATOM 746 C CA . ASP A 1 95 ? -6.117 -11.973 15.025 1.00 97.69 95 ASP A CA 1
ATOM 747 C C . ASP A 1 95 ? -5.475 -12.954 14.020 1.00 97.69 95 ASP A C 1
ATOM 749 O O . ASP A 1 95 ? -5.645 -14.167 14.130 1.00 97.69 95 ASP A O 1
ATOM 753 N N . GLY A 1 96 ? -4.752 -12.438 13.024 1.00 96.94 96 GLY A N 1
ATOM 754 C CA . GLY A 1 96 ? -4.120 -13.214 11.963 1.00 96.94 96 GLY A CA 1
ATOM 755 C C . GLY A 1 96 ? -5.027 -13.524 10.772 1.00 96.94 96 GLY A C 1
ATOM 756 O O . GLY A 1 96 ? -4.536 -14.043 9.773 1.00 96.94 96 GLY A O 1
ATOM 757 N N . THR A 1 97 ? -6.317 -13.189 10.794 1.00 98.06 97 THR A N 1
ATOM 758 C CA . THR A 1 97 ? -7.218 -13.459 9.662 1.00 98.06 97 THR A CA 1
ATOM 759 C C . THR A 1 97 ? -6.843 -12.614 8.445 1.00 98.06 97 THR A C 1
ATOM 761 O O . THR A 1 97 ? -6.671 -11.399 8.552 1.00 98.06 97 THR A O 1
ATOM 764 N N . ILE A 1 98 ? -6.767 -13.232 7.265 1.00 98.44 98 ILE A N 1
ATOM 765 C CA . ILE A 1 98 ? -6.571 -12.514 5.998 1.00 98.44 98 ILE A CA 1
ATOM 766 C C . ILE A 1 98 ? -7.888 -11.831 5.608 1.00 98.44 98 ILE A C 1
ATOM 768 O O . ILE A 1 98 ? -8.912 -12.492 5.455 1.00 98.44 98 ILE A O 1
ATOM 772 N N . VAL A 1 99 ? -7.862 -10.508 5.436 1.00 98.00 99 VAL A N 1
ATOM 773 C CA . VAL A 1 99 ? -9.037 -9.692 5.058 1.00 98.00 99 VAL A CA 1
ATOM 774 C C . VAL A 1 99 ? -8.974 -9.126 3.650 1.00 98.00 99 VAL A C 1
ATOM 776 O O . VAL A 1 99 ? -9.985 -8.655 3.131 1.00 98.00 99 VAL A O 1
ATOM 779 N N . MET A 1 100 ? -7.801 -9.149 3.026 1.00 98.12 100 MET A N 1
ATOM 780 C CA . MET A 1 100 ? -7.625 -8.773 1.630 1.00 98.12 100 MET A CA 1
ATOM 781 C C . MET A 1 100 ? -6.468 -9.568 1.032 1.00 98.12 100 MET A C 1
ATOM 783 O O . MET A 1 100 ? -5.433 -9.717 1.679 1.00 98.12 100 MET A O 1
ATOM 787 N N . GLY A 1 101 ? -6.633 -10.035 -0.205 1.00 97.31 101 GLY A N 1
ATOM 788 C CA . GLY A 1 101 ? -5.655 -10.886 -0.881 1.00 97.31 101 GLY A CA 1
ATOM 789 C C . GLY A 1 101 ? -5.644 -12.338 -0.367 1.00 97.31 101 GLY A C 1
ATOM 790 O O . GLY A 1 101 ? -6.576 -12.741 0.331 1.00 97.31 101 GLY A O 1
ATOM 791 N N . PRO A 1 102 ? -4.613 -13.136 -0.708 1.00 97.44 102 PRO A N 1
ATOM 792 C CA . PRO A 1 102 ? -3.477 -12.776 -1.559 1.00 97.44 102 PRO A CA 1
ATOM 793 C C . PRO A 1 102 ? -3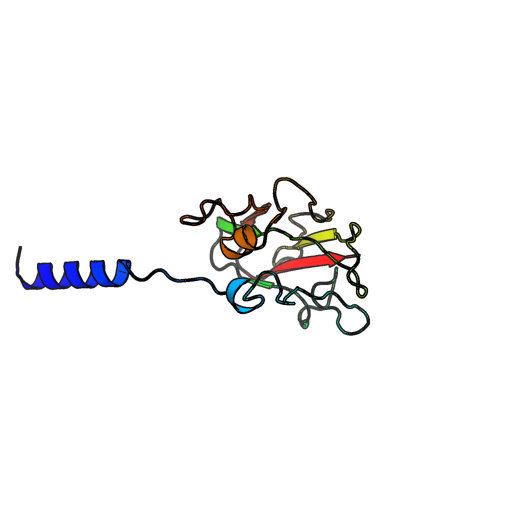.910 -12.320 -2.954 1.00 97.44 102 PRO A C 1
ATOM 795 O O . PRO A 1 102 ? -4.744 -12.959 -3.589 1.00 97.44 102 PRO A O 1
ATOM 798 N N . ALA A 1 103 ? -3.371 -11.201 -3.423 1.00 97.44 103 ALA A N 1
ATOM 799 C CA . ALA A 1 103 ? -3.655 -10.669 -4.752 1.00 97.44 103 ALA A CA 1
ATOM 800 C C . ALA A 1 103 ? -2.390 -10.062 -5.356 1.00 97.44 103 ALA A C 1
ATOM 802 O O . ALA A 1 103 ? -1.556 -9.518 -4.635 1.00 97.44 103 ALA A O 1
ATOM 803 N N . SER A 1 104 ? -2.242 -10.137 -6.679 1.00 97.00 104 SER A N 1
ATOM 804 C CA . SER A 1 104 ? -1.171 -9.424 -7.381 1.00 97.00 104 SER A CA 1
ATOM 805 C C . SER A 1 104 ? -1.299 -7.920 -7.154 1.00 97.00 104 SER A C 1
ATOM 807 O O . SER A 1 104 ? -2.411 -7.385 -7.146 1.00 97.00 104 SER A O 1
ATOM 809 N N . LEU A 1 105 ? -0.170 -7.223 -7.004 1.00 96.44 105 LEU A N 1
ATOM 810 C CA . LEU A 1 105 ? -0.193 -5.763 -6.937 1.00 96.44 105 LEU A CA 1
ATOM 811 C C . LEU A 1 105 ? -0.817 -5.206 -8.238 1.00 96.44 105 LEU A C 1
ATOM 813 O O . LEU A 1 105 ? -0.420 -5.647 -9.329 1.00 96.44 105 LEU A O 1
ATOM 817 N N . PRO A 1 106 ? -1.744 -4.232 -8.159 1.00 95.88 106 PRO A N 1
ATOM 818 C CA . PRO A 1 106 ? -2.353 -3.609 -9.331 1.00 95.88 106 PRO A CA 1
ATOM 819 C C . PRO A 1 106 ? -1.312 -2.999 -10.274 1.00 95.88 106 PRO A C 1
ATOM 821 O O . PRO A 1 106 ? -0.244 -2.573 -9.841 1.00 95.88 106 PRO A O 1
ATOM 824 N N . THR A 1 107 ? -1.635 -2.951 -11.564 1.00 95.50 107 THR A N 1
ATOM 825 C CA . THR A 1 107 ? -0.865 -2.236 -12.605 1.00 95.50 107 THR A CA 1
ATOM 826 C C . THR A 1 107 ? -1.706 -1.169 -13.312 1.00 95.50 107 THR A C 1
ATOM 828 O O . THR A 1 107 ? -1.237 -0.483 -14.213 1.00 95.50 107 THR A O 1
ATOM 831 N N . SER A 1 108 ? -2.980 -1.049 -12.930 1.00 95.69 108 SER A N 1
ATOM 832 C CA . SER A 1 108 ? -3.922 -0.025 -13.377 1.00 95.69 108 SER A CA 1
ATOM 833 C C . SER A 1 108 ? -5.118 0.024 -12.418 1.00 95.69 108 SER A C 1
ATOM 835 O O . SER A 1 108 ? -5.305 -0.879 -11.600 1.00 95.69 108 SER A O 1
ATOM 837 N N . GLY A 1 109 ? -5.944 1.067 -12.519 1.00 96.56 109 GLY A N 1
ATOM 838 C CA . GLY A 1 109 ? -7.192 1.170 -11.760 1.00 96.56 109 GLY A CA 1
ATOM 839 C C . GLY A 1 109 ? -6.999 1.377 -10.253 1.00 96.56 109 GLY A C 1
ATOM 840 O O . GLY A 1 109 ? -6.078 2.064 -9.816 1.00 96.56 109 GLY A O 1
ATOM 841 N N . ALA A 1 110 ? -7.919 0.829 -9.453 1.00 98.00 110 ALA A N 1
ATOM 842 C CA . ALA A 1 110 ? -7.896 0.985 -8.000 1.00 98.00 110 ALA A CA 1
ATOM 843 C C . ALA A 1 110 ? -6.649 0.328 -7.386 1.00 98.00 110 ALA A C 1
ATOM 845 O O . ALA A 1 110 ? -6.321 -0.820 -7.678 1.00 98.00 110 ALA A O 1
ATOM 846 N N . GLY A 1 111 ? -5.964 1.069 -6.519 1.00 97.19 111 GLY A N 1
ATOM 847 C CA . GLY A 1 111 ? -4.711 0.666 -5.894 1.00 97.19 111 GLY A CA 1
ATOM 848 C C . GLY A 1 111 ? -3.466 0.897 -6.745 1.00 97.19 111 GLY A C 1
ATOM 849 O O . GLY A 1 111 ? -2.381 0.659 -6.230 1.00 97.19 111 GLY A O 1
ATOM 850 N N . TRP A 1 112 ? -3.582 1.362 -7.994 1.00 97.75 112 TRP A N 1
ATOM 851 C CA . TRP A 1 112 ? -2.427 1.733 -8.816 1.00 97.75 112 TRP A CA 1
ATOM 852 C C . TRP A 1 112 ? -2.063 3.207 -8.633 1.00 97.75 112 TRP A C 1
ATOM 854 O O . TRP A 1 112 ? -2.907 4.095 -8.786 1.00 97.75 112 TRP A O 1
ATOM 864 N N . ILE A 1 113 ? -0.790 3.464 -8.339 1.00 96.50 113 ILE A N 1
ATOM 865 C CA . ILE A 1 113 ? -0.217 4.806 -8.251 1.00 96.50 113 ILE A CA 1
ATOM 866 C C . ILE A 1 113 ? 0.617 5.039 -9.510 1.00 96.50 113 ILE A C 1
ATOM 868 O O . ILE A 1 113 ? 1.708 4.496 -9.652 1.00 96.50 113 ILE A O 1
ATOM 872 N N . ASN A 1 114 ? 0.096 5.852 -10.429 1.00 95.44 114 ASN A N 1
ATOM 873 C CA . ASN A 1 114 ? 0.686 6.019 -11.756 1.00 95.44 114 ASN A CA 1
ATOM 874 C C . ASN A 1 114 ? 1.806 7.064 -11.800 1.00 95.44 114 ASN A C 1
ATOM 876 O O . ASN A 1 114 ? 2.655 7.029 -12.682 1.00 95.44 114 ASN A O 1
ATOM 880 N N . THR A 1 115 ? 1.775 8.048 -10.900 1.00 94.31 115 THR A N 1
ATOM 881 C CA . THR A 1 115 ? 2.715 9.176 -10.926 1.00 94.31 115 THR A CA 1
ATOM 882 C C . THR A 1 115 ? 3.214 9.525 -9.535 1.00 94.31 115 THR A C 1
ATOM 884 O O . THR A 1 115 ? 2.530 9.302 -8.533 1.00 94.31 115 THR A O 1
ATOM 887 N N . TYR A 1 116 ? 4.396 10.139 -9.493 1.00 93.38 116 TYR A N 1
ATOM 888 C CA . TYR A 1 116 ? 4.944 10.741 -8.283 1.00 93.38 116 TYR A CA 1
ATOM 889 C C . TYR A 1 116 ? 3.954 11.726 -7.644 1.00 93.38 116 TYR A C 1
ATOM 891 O O . TYR A 1 116 ? 3.691 11.644 -6.448 1.00 93.38 116 TYR A O 1
ATOM 899 N N . ASP A 1 117 ? 3.325 12.590 -8.445 1.00 94.00 117 ASP A N 1
ATOM 900 C CA . ASP A 1 117 ? 2.369 13.577 -7.939 1.00 94.00 117 ASP A CA 1
ATOM 901 C C . ASP A 1 117 ? 1.182 12.907 -7.237 1.00 94.00 117 ASP A C 1
ATOM 903 O O . ASP A 1 117 ? 0.849 13.283 -6.112 1.00 94.00 117 ASP A O 1
ATOM 907 N N . GLN A 1 118 ? 0.622 11.838 -7.816 1.00 95.19 118 GLN A N 1
ATOM 908 C CA . GLN A 1 118 ? -0.411 11.035 -7.152 1.00 95.19 118 GLN A CA 1
ATOM 909 C C . GLN A 1 118 ? 0.074 10.439 -5.828 1.00 95.19 118 GLN A C 1
ATOM 911 O O . GLN A 1 118 ? -0.669 10.480 -4.849 1.00 95.19 118 GLN A O 1
ATOM 916 N N . ALA A 1 119 ? 1.299 9.906 -5.776 1.00 92.81 119 ALA A N 1
ATOM 917 C CA . ALA A 1 119 ? 1.880 9.366 -4.544 1.00 92.81 119 ALA A CA 1
ATOM 918 C C . ALA A 1 119 ? 2.016 10.450 -3.461 1.00 92.81 119 ALA A C 1
ATOM 920 O O . ALA A 1 119 ? 1.731 10.210 -2.290 1.00 92.81 119 ALA A O 1
ATOM 921 N N . THR A 1 120 ? 2.407 11.662 -3.862 1.00 91.94 120 THR A N 1
ATOM 922 C CA . THR A 1 120 ? 2.629 12.791 -2.949 1.00 91.94 120 THR A CA 1
ATOM 923 C C . THR A 1 120 ? 1.336 13.429 -2.439 1.00 91.94 120 THR A C 1
ATOM 925 O O . THR A 1 120 ? 1.343 14.043 -1.369 1.00 91.94 120 THR A O 1
ATOM 928 N N . ILE A 1 121 ? 0.245 13.315 -3.203 1.00 92.69 121 ILE A N 1
ATOM 929 C CA . ILE A 1 121 ? -1.104 13.736 -2.803 1.00 92.69 121 ILE A CA 1
ATOM 930 C C . ILE A 1 121 ? -1.758 12.648 -1.942 1.00 92.69 121 ILE A C 1
ATOM 932 O O . ILE A 1 121 ? -2.364 12.958 -0.922 1.00 92.69 121 ILE A O 1
ATOM 936 N N . GLY A 1 122 ? -1.599 11.376 -2.311 1.00 93.50 122 GLY A N 1
ATOM 937 C CA . GLY A 1 122 ? -2.143 10.236 -1.579 1.00 93.50 122 GLY A CA 1
ATOM 938 C C . GLY A 1 122 ? -3.514 9.758 -2.087 1.00 93.50 122 GLY A C 1
ATOM 939 O O . GLY A 1 122 ? -3.909 10.062 -3.215 1.00 93.50 122 GLY A O 1
ATOM 940 N N . PRO A 1 123 ? -4.250 8.978 -1.272 1.00 95.94 123 PRO A N 1
ATOM 941 C CA . PRO A 1 123 ? -5.583 8.474 -1.604 1.00 95.94 123 PRO A CA 1
ATOM 942 C C . PRO A 1 123 ? -6.602 9.594 -1.848 1.00 95.94 123 PRO A C 1
ATOM 944 O O . PRO A 1 123 ? -6.816 10.433 -0.973 1.00 95.94 123 PRO A O 1
ATOM 947 N N . ASN A 1 124 ? -7.280 9.578 -2.996 1.00 96.06 124 ASN A N 1
ATOM 948 C CA . ASN A 1 124 ? -8.229 10.620 -3.411 1.00 96.06 124 ASN A CA 1
ATOM 949 C C . ASN A 1 124 ? -9.583 10.594 -2.678 1.00 96.06 124 ASN A C 1
ATOM 951 O O . ASN A 1 124 ? -10.373 11.527 -2.805 1.00 96.06 124 ASN A O 1
ATOM 955 N N . ASN A 1 125 ? -9.862 9.537 -1.913 1.00 94.00 125 ASN A N 1
ATOM 956 C CA . ASN A 1 125 ? -11.063 9.413 -1.087 1.00 94.00 125 ASN A CA 1
ATOM 957 C C . ASN A 1 125 ? -10.918 10.100 0.284 1.00 94.00 125 ASN A C 1
ATOM 959 O O . ASN A 1 125 ? -11.869 10.100 1.068 1.00 94.00 125 ASN A O 1
ATOM 963 N N . LEU A 1 126 ? -9.741 10.662 0.580 1.00 90.62 126 LEU A N 1
ATOM 964 C CA . LEU A 1 126 ? -9.485 11.480 1.759 1.00 90.62 126 LEU A CA 1
ATOM 965 C C . LEU A 1 126 ? -9.679 12.961 1.420 1.00 90.62 126 LEU A C 1
ATOM 967 O O . LEU A 1 126 ? -9.355 13.425 0.325 1.00 90.62 126 LEU A O 1
ATOM 971 N N . SER A 1 127 ? -10.220 13.715 2.376 1.00 88.69 127 SER A N 1
ATOM 972 C CA . SER A 1 127 ? -10.461 15.148 2.206 1.00 88.69 127 SER A CA 1
ATOM 973 C C . SER A 1 127 ? -9.157 15.888 1.899 1.00 88.69 127 SER A C 1
ATOM 975 O O . SER A 1 127 ? -8.170 15.705 2.603 1.00 88.69 127 SER A O 1
ATOM 977 N N . GLY A 1 128 ? -9.168 16.742 0.874 1.00 86.44 128 GLY A N 1
ATOM 978 C CA . GLY A 1 128 ? -7.999 17.525 0.451 1.00 86.44 128 GLY A CA 1
ATOM 979 C C . GLY A 1 128 ? -7.110 16.854 -0.604 1.00 86.44 128 GLY A C 1
ATOM 980 O O . GLY A 1 128 ? -6.284 17.535 -1.203 1.00 86.44 128 GLY A O 1
ATOM 981 N N . ASN A 1 129 ? -7.327 15.575 -0.925 1.00 91.38 129 ASN A N 1
ATOM 982 C CA . ASN A 1 129 ? -6.454 14.808 -1.825 1.00 91.38 129 ASN A CA 1
ATOM 983 C C . ASN A 1 129 ? -6.952 14.751 -3.282 1.00 91.38 129 ASN A C 1
ATOM 985 O O . ASN A 1 129 ? -6.852 13.723 -3.960 1.00 91.38 129 ASN A O 1
ATOM 989 N N . SER A 1 130 ? -7.510 15.853 -3.787 1.00 92.94 130 SER A N 1
ATOM 990 C CA . SER A 1 130 ? -7.916 15.929 -5.197 1.00 92.94 130 SER A CA 1
ATOM 991 C C . SER A 1 130 ? -6.701 15.750 -6.116 1.00 92.94 130 SER A C 1
ATOM 993 O O . SER A 1 130 ? -5.645 16.324 -5.867 1.00 92.94 130 SER A O 1
ATOM 995 N N . GLY A 1 131 ? -6.840 14.942 -7.170 1.00 93.69 131 GLY A N 1
ATOM 996 C CA . GLY A 1 131 ? -5.731 14.582 -8.065 1.00 93.69 131 GLY A CA 1
ATOM 997 C C . GLY A 1 131 ? -4.846 13.429 -7.571 1.00 93.69 131 GLY A C 1
ATOM 998 O O . GLY A 1 131 ? -3.935 13.020 -8.287 1.00 93.69 131 GLY A O 1
ATOM 999 N N . GLY A 1 132 ? -5.130 12.873 -6.388 1.00 95.94 132 GLY A N 1
ATOM 1000 C CA . GLY A 1 132 ? -4.494 11.662 -5.872 1.00 95.94 132 GLY A CA 1
ATOM 1001 C C . GLY A 1 132 ? -4.889 10.380 -6.618 1.00 95.94 132 GLY A C 1
ATOM 1002 O O . GLY A 1 132 ? -5.582 10.405 -7.639 1.00 95.94 132 GLY A O 1
ATOM 1003 N N . TYR A 1 133 ? -4.474 9.229 -6.091 1.00 97.06 133 TYR A N 1
ATOM 1004 C CA . TYR A 1 133 ? -4.822 7.917 -6.656 1.00 97.06 133 TYR A CA 1
ATOM 1005 C C . TYR A 1 133 ? -6.107 7.343 -6.043 1.00 97.06 133 TYR A C 1
ATOM 1007 O O . TYR A 1 133 ? -6.459 7.654 -4.907 1.00 97.06 133 TYR A O 1
ATOM 1015 N N . THR A 1 134 ? -6.798 6.466 -6.779 1.00 98.31 134 THR A N 1
ATOM 1016 C CA . THR A 1 134 ? -7.942 5.710 -6.235 1.00 98.31 134 THR A CA 1
ATOM 1017 C C . THR A 1 134 ? -7.405 4.546 -5.402 1.00 98.31 134 THR A C 1
ATOM 1019 O O . THR A 1 134 ? -6.753 3.678 -5.978 1.00 98.31 134 THR A O 1
ATOM 1022 N N . PRO A 1 135 ? -7.621 4.493 -4.077 1.00 98.06 135 PRO A N 1
ATOM 1023 C CA . PRO A 1 135 ? -6.973 3.501 -3.223 1.00 98.06 135 PRO A CA 1
ATOM 1024 C C . PRO A 1 135 ? -7.714 2.160 -3.194 1.00 98.06 135 PRO A C 1
ATOM 1026 O O . PRO A 1 135 ? -8.917 2.078 -3.447 1.00 98.06 135 PRO A O 1
ATOM 1029 N N . LEU A 1 136 ? -7.010 1.120 -2.753 1.00 98.50 136 LEU A N 1
ATOM 1030 C CA . LEU A 1 136 ? -7.630 -0.029 -2.097 1.00 98.50 136 LEU A CA 1
ATOM 1031 C C . LEU A 1 136 ? -8.059 0.395 -0.693 1.00 98.50 136 LEU A C 1
ATOM 1033 O O . LEU A 1 136 ? -7.356 1.155 -0.028 1.00 98.50 136 LEU A O 1
ATOM 1037 N N . THR A 1 137 ? -9.228 -0.058 -0.240 1.00 97.94 137 THR A N 1
ATOM 1038 C CA . THR A 1 137 ? -9.770 0.338 1.066 1.00 97.94 137 THR A CA 1
ATOM 1039 C C . THR A 1 137 ? -10.242 -0.869 1.864 1.00 97.94 137 THR A C 1
ATOM 1041 O O . THR A 1 137 ? -10.979 -1.709 1.352 1.00 97.94 137 THR A O 1
ATOM 1044 N N . HIS A 1 138 ? -9.874 -0.912 3.142 1.00 98.12 138 HIS A N 1
ATOM 1045 C CA . HIS A 1 138 ? -10.452 -1.810 4.138 1.00 98.12 138 HIS A CA 1
ATOM 1046 C C . HIS A 1 138 ? -11.009 -0.986 5.305 1.00 98.12 138 HIS A C 1
ATOM 1048 O O . HIS A 1 138 ? -10.332 -0.095 5.811 1.00 98.12 138 HIS A O 1
ATOM 1054 N N . THR A 1 139 ? -12.241 -1.272 5.733 1.00 98.31 139 THR A N 1
ATOM 1055 C CA . THR A 1 139 ? -12.804 -0.679 6.958 1.00 98.31 139 THR A CA 1
ATOM 1056 C C . THR A 1 139 ? -12.489 -1.607 8.119 1.00 98.31 139 THR A C 1
ATOM 1058 O O . THR A 1 139 ? -12.949 -2.748 8.127 1.00 98.31 139 THR A O 1
ATOM 1061 N N . ALA A 1 140 ? -11.702 -1.127 9.077 1.00 98.31 140 ALA A N 1
ATOM 1062 C CA . ALA A 1 140 ? -11.253 -1.927 10.200 1.00 98.31 140 ALA A CA 1
ATOM 1063 C C . ALA A 1 140 ? -12.439 -2.355 11.073 1.00 98.31 140 ALA A C 1
ATOM 1065 O O . ALA A 1 140 ? -13.271 -1.543 11.478 1.00 98.31 140 ALA A O 1
ATOM 1066 N N . THR A 1 141 ? -12.501 -3.646 11.381 1.00 97.81 141 THR A N 1
ATOM 1067 C CA . THR A 1 141 ? -13.597 -4.273 12.146 1.00 97.81 141 THR A CA 1
ATOM 1068 C C . THR A 1 141 ? -13.179 -4.677 13.563 1.00 97.81 141 THR A C 1
ATOM 1070 O O . THR A 1 141 ? -13.974 -5.226 14.319 1.00 97.81 141 THR A O 1
ATOM 1073 N N . MET A 1 142 ? -11.930 -4.399 13.933 1.00 97.88 142 MET A N 1
ATOM 1074 C CA . MET A 1 142 ? -11.371 -4.548 15.277 1.00 97.88 142 MET A CA 1
ATOM 1075 C C . MET A 1 142 ? -10.234 -3.548 15.474 1.00 97.88 142 MET A C 1
ATOM 1077 O O . MET A 1 142 ? -9.636 -3.114 14.488 1.00 97.88 142 MET A O 1
ATOM 1081 N N . VAL A 1 143 ? -9.956 -3.211 16.731 1.00 98.50 143 VAL A N 1
ATOM 1082 C CA . VAL A 1 143 ? -8.780 -2.427 17.134 1.00 98.50 143 VAL A CA 1
ATOM 1083 C C . VAL A 1 143 ? -7.524 -3.301 17.160 1.00 98.50 143 VAL A C 1
ATOM 1085 O O . VAL A 1 143 ? -7.630 -4.526 17.262 1.00 98.50 143 VAL A O 1
ATOM 1088 N N . GLY A 1 144 ? -6.354 -2.669 17.107 1.00 98.31 144 GLY A N 1
ATOM 1089 C CA . GLY A 1 144 ? -5.048 -3.328 17.149 1.00 98.31 144 GLY A CA 1
ATOM 1090 C C . GLY A 1 144 ? -4.277 -3.200 15.838 1.00 98.31 144 GLY A C 1
ATOM 1091 O O . GLY A 1 144 ? -4.650 -2.431 14.950 1.00 98.31 144 GLY A O 1
ATOM 1092 N N . ASP A 1 145 ? -3.198 -3.969 15.728 1.00 98.56 145 ASP A N 1
ATOM 1093 C CA . ASP A 1 145 ? -2.270 -3.864 14.607 1.00 98.56 145 ASP A CA 1
ATOM 1094 C C . ASP A 1 145 ? -2.664 -4.793 13.457 1.00 98.56 145 ASP A C 1
ATOM 1096 O O . ASP A 1 145 ? -2.549 -6.018 13.524 1.00 98.56 145 ASP A O 1
ATOM 1100 N N . TYR A 1 146 ? -3.146 -4.188 12.376 1.00 98.69 146 TYR A N 1
ATOM 1101 C CA . TYR A 1 146 ? -3.226 -4.850 11.079 1.00 98.69 146 TYR A CA 1
ATOM 1102 C C . TYR A 1 146 ? -1.825 -4.883 10.487 1.00 98.69 146 TYR A C 1
ATOM 1104 O O . TYR A 1 146 ? -0.962 -4.103 10.885 1.00 98.69 146 TYR A O 1
ATOM 1112 N N . TYR A 1 147 ? -1.582 -5.754 9.518 1.00 98.69 147 TYR A N 1
ATOM 1113 C CA . TYR A 1 147 ? -0.286 -5.772 8.855 1.00 98.69 147 TYR A CA 1
ATOM 1114 C C . TYR A 1 147 ? -0.388 -6.199 7.403 1.00 98.69 147 TYR A C 1
ATOM 1116 O O . TYR A 1 147 ? -1.201 -7.052 7.029 1.00 98.69 147 TYR A O 1
ATOM 1124 N N . LEU A 1 148 ? 0.423 -5.535 6.585 1.00 98.56 148 LEU A N 1
ATOM 1125 C CA . LEU A 1 148 ? 0.533 -5.777 5.158 1.00 98.56 148 LEU A CA 1
ATOM 1126 C C . LEU A 1 148 ? 1.733 -6.688 4.909 1.00 98.56 148 LEU A C 1
ATOM 1128 O O . LEU A 1 148 ? 2.815 -6.460 5.448 1.00 98.56 148 LEU A O 1
ATOM 1132 N N . GLU A 1 149 ? 1.534 -7.710 4.089 1.00 98.38 149 GLU A N 1
ATOM 1133 C CA . GLU A 1 149 ? 2.569 -8.684 3.756 1.00 98.38 149 GLU A CA 1
ATOM 1134 C C . GLU A 1 149 ? 2.693 -8.837 2.243 1.00 98.38 149 GLU A C 1
ATOM 1136 O O . GLU A 1 149 ? 1.725 -8.609 1.509 1.00 98.38 149 GLU A O 1
ATOM 1141 N N . PHE A 1 150 ? 3.861 -9.293 1.798 1.00 98.12 150 PHE A N 1
ATOM 1142 C CA . PHE A 1 150 ? 4.229 -9.450 0.400 1.00 98.12 150 PHE A CA 1
ATOM 1143 C C . PHE A 1 150 ? 4.877 -10.806 0.101 1.00 98.12 150 PHE A C 1
ATOM 1145 O O . PHE A 1 150 ? 5.509 -11.424 0.956 1.00 98.12 150 PHE A O 1
ATOM 1152 N N . ASN A 1 151 ? 4.738 -11.253 -1.144 1.00 96.56 151 ASN A N 1
ATOM 1153 C CA . ASN A 1 151 ? 5.397 -12.444 -1.682 1.00 96.56 151 ASN A CA 1
ATOM 1154 C C . ASN A 1 151 ? 5.762 -12.209 -3.154 1.00 96.56 151 ASN A C 1
ATOM 1156 O O . ASN A 1 151 ? 5.013 -11.509 -3.837 1.00 96.56 151 ASN A O 1
ATOM 1160 N N . PHE A 1 152 ? 6.876 -12.760 -3.644 1.00 92.06 152 PHE A N 1
ATOM 1161 C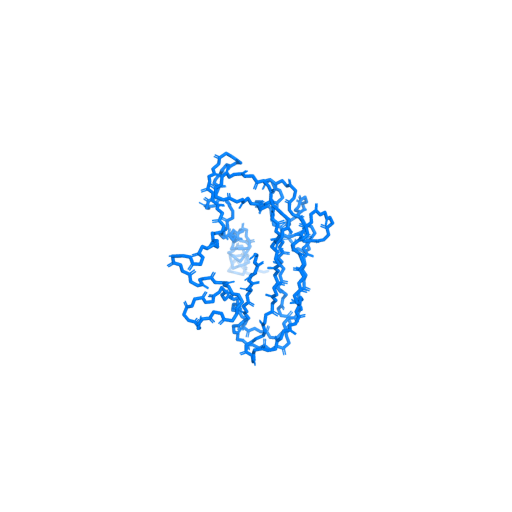 CA . PHE A 1 152 ? 7.351 -12.553 -5.019 1.00 92.06 152 PHE A CA 1
ATOM 1162 C C . PHE A 1 152 ? 8.220 -13.700 -5.538 1.00 92.06 152 PHE A C 1
ATOM 1164 O O . PHE A 1 152 ? 8.793 -14.432 -4.701 1.00 92.06 152 PHE A O 1
#

Secondary structure (DSSP, 8-state):
--HHHHHHHHHHHHHTT---PPPSHHHHSSSTTS-------TTT--TTBTT--GGG-EEEEE-STT-EEEE-B---B-TTS-B----EEEEE-TTS-EEEEEEEPPSSSTTB--SHHHHHH-BTTSTT-TT-B--EEEE-SSSEEEEEEEE-

Radius of gyration: 19.19 Å; chains: 1; bounding box: 40×56×40 Å

Foldseek 3Di:
DDPVVVVVVVVVVVVVPDDDDDDFCCVQPVDPPRDGDDDDDPVVACAQAVPHDPVRFAWDFFPDQQDKDWAADEFDADPVRHTDFPKFKWKADPVRDTPGDSDTHDPDAERYFYDSLLRSLDDPVDPPSPPHGHTDMDGGRDGGIMTMHMDD

pLDDT: mean 91.04, std 9.87, range [58.38, 98.75]